Protein AF-A0A955A842-F1 (afdb_monomer_lite)

pLDDT: mean 71.51, std 18.08, range [40.31, 91.19]

Foldseek 3Di:
DDDDDDDDDDPPDPPPDDDDDPPPPPPPVLPFFWKWKDADPDIDIATHNDQVRRLVVVLVVCCVVCVVCNVVSVPDDPVRIDIGTDDPPDDDDDDPPPDDDDD

Radius of gyration: 27.13 Å; chains: 1; bounding box: 74×39×76 Å

Sequence (103 aa):
MTTQPQSGLSGHDPSDRASQGSPAMEARTERLLAFRVRVGHEQLLVRGCDRADALREARRRLCLELPRMWDVIQGLDDSRFDVTPMPEGVESVESNDCGSNLT

Secondary structure (DSSP, 8-state):
---PPPP-------------------------EEEEEEETTEEEEEEESSHHHHHHHHHHHHHHH-GGGHHHHHHS-GGGEEEEEPPTT--------------

Structure (mmCIF, N/CA/C/O backbone):
data_AF-A0A955A842-F1
#
_entry.id   AF-A0A955A842-F1
#
loop_
_atom_site.group_PDB
_atom_site.id
_atom_site.type_symbol
_atom_site.label_atom_id
_atom_site.label_alt_id
_atom_site.label_comp_id
_atom_site.label_asym_id
_atom_site.label_entity_id
_atom_site.label_seq_id
_atom_site.pdbx_PDB_ins_code
_atom_site.Cartn_x
_atom_site.Cartn_y
_atom_site.Cartn_z
_atom_site.occupancy
_atom_site.B_iso_or_equiv
_atom_site.auth_seq_id
_atom_site.auth_comp_id
_atom_site.auth_asym_id
_atom_site.auth_atom_id
_atom_site.pdbx_PDB_model_num
ATOM 1 N N . MET A 1 1 ? 60.980 -7.772 61.886 1.00 52.56 1 MET A N 1
ATOM 2 C CA . MET A 1 1 ? 60.986 -8.739 60.770 1.00 52.56 1 MET A CA 1
ATOM 3 C C . MET A 1 1 ? 59.596 -8.714 60.161 1.00 52.56 1 MET A C 1
ATOM 5 O O . MET A 1 1 ? 58.629 -8.915 60.881 1.00 52.56 1 MET A O 1
ATOM 9 N N . THR A 1 2 ? 59.519 -8.293 58.903 1.00 53.16 2 THR A N 1
ATOM 10 C CA . THR A 1 2 ? 58.305 -7.907 58.169 1.00 53.16 2 THR A CA 1
ATOM 11 C C . THR A 1 2 ? 57.711 -9.124 57.466 1.00 53.16 2 THR A C 1
ATOM 13 O O . THR A 1 2 ? 58.416 -9.752 56.684 1.00 53.16 2 THR A O 1
ATOM 16 N N . THR A 1 3 ? 56.432 -9.426 57.699 1.00 63.03 3 THR A N 1
ATOM 17 C CA . THR A 1 3 ? 55.670 -10.403 56.904 1.00 63.03 3 THR A CA 1
ATOM 18 C C . THR A 1 3 ? 54.697 -9.644 56.006 1.00 63.03 3 THR A C 1
ATOM 20 O O . THR A 1 3 ? 53.823 -8.927 56.486 1.00 63.03 3 THR A O 1
ATOM 23 N N . GLN A 1 4 ? 54.907 -9.771 54.696 1.00 63.94 4 GLN A N 1
ATOM 24 C CA . GLN A 1 4 ? 53.998 -9.336 53.634 1.00 63.94 4 GLN A CA 1
ATOM 25 C C . GLN A 1 4 ? 52.836 -10.334 53.484 1.00 63.94 4 GLN A C 1
ATOM 27 O O . GLN A 1 4 ? 53.062 -11.535 53.646 1.00 63.94 4 GLN A O 1
ATOM 32 N N . PRO A 1 5 ? 51.629 -9.894 53.089 1.00 62.88 5 PRO A N 1
ATOM 33 C CA . PRO A 1 5 ? 50.613 -10.793 52.558 1.00 62.88 5 PRO A CA 1
ATOM 34 C C . PRO A 1 5 ? 50.802 -11.019 51.047 1.00 62.88 5 PRO A C 1
ATOM 36 O O . PRO A 1 5 ? 51.031 -10.081 50.284 1.00 62.88 5 PRO A O 1
ATOM 39 N N . GLN A 1 6 ? 50.707 -12.287 50.637 1.00 56.81 6 GLN A N 1
ATOM 40 C CA . GLN A 1 6 ? 50.764 -12.744 49.250 1.00 56.81 6 GLN A CA 1
ATOM 41 C C . GLN A 1 6 ? 49.439 -12.520 48.510 1.00 56.81 6 GLN A C 1
ATOM 43 O O . GLN A 1 6 ? 48.353 -12.709 49.054 1.00 56.81 6 GLN A O 1
ATOM 48 N N . SER A 1 7 ? 49.577 -12.169 47.235 1.00 59.41 7 SER A N 1
ATOM 49 C CA . SER A 1 7 ? 48.538 -12.025 46.221 1.00 59.41 7 SER A CA 1
ATOM 50 C C . SER A 1 7 ? 47.896 -13.368 45.833 1.00 59.41 7 SER A C 1
ATOM 52 O O . SER A 1 7 ? 48.605 -14.324 45.529 1.00 59.41 7 SER A O 1
ATOM 54 N N . GLY A 1 8 ? 46.564 -13.406 45.734 1.00 50.94 8 GLY A N 1
ATOM 55 C CA . GLY A 1 8 ? 45.799 -14.367 44.922 1.00 50.94 8 GLY A CA 1
ATOM 56 C C . GLY A 1 8 ? 44.897 -13.556 43.985 1.00 50.94 8 GLY A C 1
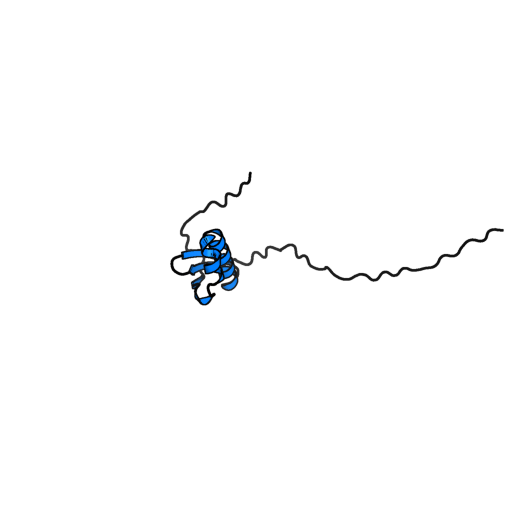ATOM 57 O O . GLY A 1 8 ? 44.115 -12.743 44.461 1.00 50.94 8 GLY A O 1
ATOM 58 N N . LEU A 1 9 ? 45.217 -13.446 42.694 1.00 57.12 9 LEU A N 1
ATOM 59 C CA . LEU A 1 9 ? 44.914 -14.352 41.576 1.00 57.12 9 LEU A CA 1
ATOM 60 C C . LEU A 1 9 ? 43.445 -14.331 41.110 1.00 57.12 9 LEU A C 1
ATOM 62 O O . LEU A 1 9 ? 42.561 -14.909 41.728 1.00 57.12 9 LEU A O 1
ATOM 66 N N . SER A 1 10 ? 43.288 -13.727 39.926 1.00 52.00 10 SER A N 1
ATOM 67 C CA . SER A 1 10 ? 42.421 -14.126 38.811 1.00 52.00 10 SER A CA 1
ATOM 68 C C . SER A 1 10 ? 40.915 -14.237 39.045 1.00 52.00 10 SER A C 1
ATOM 70 O O . SER A 1 10 ? 40.360 -15.328 39.132 1.00 52.00 10 SER A O 1
ATOM 72 N N . GLY A 1 11 ? 40.238 -13.092 38.941 1.00 50.84 11 GLY A N 1
ATOM 73 C CA . GLY A 1 11 ? 38.902 -13.027 38.349 1.00 50.84 11 GLY A CA 1
ATOM 74 C C . GLY A 1 11 ? 39.030 -13.030 36.826 1.00 50.84 11 GLY A C 1
ATOM 75 O O . GLY A 1 11 ? 39.217 -11.983 36.214 1.00 50.84 11 GLY A O 1
ATOM 76 N N . HIS A 1 12 ? 39.009 -14.221 36.235 1.00 54.75 12 HIS A N 1
ATOM 77 C CA . HIS A 1 12 ? 38.746 -14.414 34.813 1.00 54.75 12 HIS A CA 1
ATOM 78 C C . HIS A 1 12 ? 37.242 -14.159 34.633 1.00 54.75 12 HIS A C 1
ATOM 80 O O . HIS A 1 12 ? 36.444 -14.969 35.098 1.00 54.75 12 HIS A O 1
ATOM 86 N N . ASP A 1 13 ? 36.855 -13.028 34.040 1.00 57.66 13 ASP A N 1
ATOM 87 C CA . ASP A 1 13 ? 35.465 -12.760 33.653 1.00 57.66 13 ASP A CA 1
ATOM 88 C C . ASP A 1 13 ? 35.316 -13.015 32.146 1.00 57.66 13 ASP A C 1
ATOM 90 O O . ASP A 1 13 ? 35.782 -12.209 31.336 1.00 57.66 13 ASP A O 1
ATOM 94 N N . PRO A 1 14 ? 34.745 -14.159 31.732 1.00 66.56 14 PRO A N 1
ATOM 95 C CA . PRO A 1 14 ? 34.346 -14.385 30.360 1.00 66.56 14 PRO A CA 1
ATOM 96 C C . PRO A 1 14 ? 32.873 -13.995 30.214 1.00 66.56 14 PRO A C 1
ATOM 98 O O . PRO A 1 14 ? 31.990 -14.850 30.243 1.00 66.56 14 PRO A O 1
ATOM 101 N N . SER A 1 15 ? 32.612 -12.705 30.023 1.00 56.16 15 SER A N 1
ATOM 102 C CA . SER A 1 15 ? 31.310 -12.219 29.545 1.00 56.16 15 SER A CA 1
ATOM 103 C C . SER A 1 15 ? 31.472 -11.373 28.286 1.00 56.16 15 SER A C 1
ATOM 105 O O . SER A 1 15 ? 30.886 -10.306 28.129 1.00 56.16 15 SER A O 1
ATOM 107 N N . ASP A 1 16 ? 32.250 -11.907 27.344 1.00 55.59 16 ASP A N 1
ATOM 108 C CA . ASP A 1 16 ? 31.975 -11.725 25.924 1.00 55.59 16 ASP A CA 1
ATOM 109 C C . ASP A 1 16 ? 30.677 -12.485 25.611 1.00 55.59 16 ASP A C 1
ATOM 111 O O . ASP A 1 16 ? 30.677 -13.701 25.405 1.00 55.59 16 ASP A O 1
ATOM 115 N N . ARG A 1 17 ? 29.530 -11.797 25.669 1.00 55.38 17 ARG A N 1
ATOM 116 C CA . ARG A 1 17 ? 28.317 -12.300 25.021 1.00 55.38 17 ARG A CA 1
ATOM 117 C C . ARG A 1 17 ? 27.348 -11.185 24.653 1.00 55.38 17 ARG A C 1
ATOM 119 O O . ARG A 1 17 ? 26.587 -10.694 25.475 1.00 55.38 17 ARG A O 1
ATOM 126 N N . ALA A 1 18 ? 27.326 -10.931 23.349 1.00 51.78 18 ALA A N 1
ATOM 127 C CA . ALA A 1 18 ? 26.202 -10.411 22.583 1.00 51.78 18 ALA A CA 1
ATOM 128 C C . ALA A 1 18 ? 25.778 -8.959 22.857 1.00 51.78 18 ALA A C 1
ATOM 130 O O . ALA A 1 18 ? 24.924 -8.669 23.685 1.00 51.78 18 ALA A O 1
ATOM 131 N N . SER A 1 19 ? 26.221 -8.066 21.977 1.00 49.97 19 SER A N 1
ATOM 132 C CA . SER A 1 19 ? 25.296 -7.499 20.984 1.00 49.97 19 SER A CA 1
ATOM 133 C C . SER A 1 19 ? 26.105 -6.870 19.861 1.00 49.97 19 SER A C 1
ATOM 135 O O . SER A 1 19 ? 26.286 -5.661 19.759 1.00 49.97 19 SER A O 1
ATOM 137 N N . GLN A 1 20 ? 26.627 -7.755 19.015 1.00 49.72 20 GLN A N 1
ATOM 138 C CA . GLN A 1 20 ? 26.872 -7.418 17.625 1.00 49.72 20 GLN A CA 1
ATOM 139 C C . GLN A 1 20 ? 25.531 -7.012 17.001 1.00 49.72 20 GLN A C 1
ATOM 141 O O . GLN A 1 20 ? 24.535 -7.710 17.181 1.00 49.72 20 GLN A O 1
ATOM 146 N N . GLY A 1 21 ? 25.531 -5.919 16.241 1.00 47.53 21 GLY A N 1
ATOM 147 C CA . GLY A 1 21 ? 24.484 -5.654 15.262 1.00 47.53 21 GLY A CA 1
ATOM 148 C C . GLY A 1 21 ? 23.368 -4.723 15.718 1.00 47.53 21 GLY A C 1
ATOM 149 O O . GLY A 1 21 ? 22.201 -5.082 15.633 1.00 47.53 21 GLY A O 1
ATOM 150 N N . SER A 1 22 ? 23.701 -3.476 16.037 1.00 40.31 22 SER A N 1
ATOM 151 C CA . SER A 1 22 ? 22.920 -2.408 15.415 1.00 40.31 22 SER A CA 1
ATOM 152 C C . SER A 1 22 ? 23.610 -2.100 14.091 1.00 40.31 22 SER A C 1
ATOM 154 O O . SER A 1 22 ? 24.547 -1.298 14.093 1.00 40.31 22 SER A O 1
ATOM 156 N N . PRO A 1 23 ? 23.219 -2.707 12.951 1.00 50.56 23 PRO A N 1
ATOM 157 C CA . PRO A 1 23 ? 23.350 -1.950 11.728 1.00 50.56 23 PRO A CA 1
ATOM 158 C C . PRO A 1 23 ? 22.471 -0.727 11.978 1.00 50.56 23 PRO A C 1
ATOM 160 O O . PRO A 1 23 ? 21.242 -0.816 11.981 1.00 50.56 23 PRO A O 1
ATOM 163 N N . ALA A 1 24 ? 23.114 0.404 12.292 1.00 42.19 24 ALA A N 1
ATOM 164 C CA . ALA A 1 24 ? 22.592 1.706 11.919 1.00 42.19 24 ALA A CA 1
ATOM 165 C C . ALA A 1 24 ? 21.907 1.469 10.585 1.00 42.19 24 ALA A C 1
ATOM 167 O O . ALA A 1 24 ? 22.603 0.982 9.701 1.00 42.19 24 ALA A O 1
ATOM 168 N N . MET A 1 25 ? 20.573 1.615 10.549 1.00 45.94 25 MET A N 1
ATOM 169 C CA . MET A 1 25 ? 19.713 1.377 9.393 1.00 45.94 25 MET A CA 1
ATOM 170 C C . MET A 1 25 ? 20.410 1.986 8.186 1.00 45.94 25 MET A C 1
ATOM 172 O O . MET A 1 25 ? 20.254 3.172 7.896 1.00 45.94 25 MET A O 1
ATOM 176 N N . GLU A 1 26 ? 21.261 1.188 7.549 1.00 44.69 26 GLU A N 1
ATOM 177 C CA . GLU A 1 26 ? 21.941 1.558 6.343 1.00 44.69 26 GLU A CA 1
ATOM 178 C C . GLU A 1 26 ? 20.766 1.602 5.412 1.00 44.69 26 GLU A C 1
ATOM 180 O O . GLU A 1 26 ? 20.149 0.574 5.115 1.00 44.69 26 GLU A O 1
ATOM 185 N N . ALA A 1 27 ? 20.386 2.832 5.089 1.00 47.97 27 ALA A N 1
ATOM 186 C CA . ALA A 1 27 ? 19.582 3.167 3.953 1.00 47.97 27 ALA A CA 1
ATOM 187 C C . ALA A 1 27 ? 20.293 2.535 2.760 1.00 47.97 27 ALA A C 1
ATOM 189 O O . ALA A 1 27 ? 21.043 3.172 2.024 1.00 47.97 27 ALA A O 1
ATOM 190 N N . ARG A 1 28 ? 20.080 1.229 2.597 1.00 49.88 28 ARG A N 1
ATOM 191 C CA . ARG A 1 28 ? 20.085 0.585 1.317 1.00 49.88 28 ARG A CA 1
ATOM 192 C C . ARG A 1 28 ? 19.071 1.416 0.582 1.00 49.88 28 ARG A C 1
ATOM 194 O O . ARG A 1 28 ? 17.869 1.310 0.811 1.00 49.88 28 ARG A O 1
ATOM 201 N N . THR A 1 29 ? 19.578 2.308 -0.247 1.00 55.28 29 THR A N 1
ATOM 202 C CA . THR A 1 29 ? 18.835 2.916 -1.333 1.00 55.28 29 THR A CA 1
ATOM 203 C C . THR A 1 29 ? 18.500 1.781 -2.309 1.00 55.28 29 THR A C 1
ATOM 205 O O . THR A 1 29 ? 18.929 1.767 -3.459 1.00 55.28 29 THR A O 1
ATOM 208 N N . GLU A 1 30 ? 17.811 0.749 -1.811 1.00 59.91 30 GLU A N 1
ATOM 209 C CA . GLU A 1 30 ? 17.064 -0.205 -2.593 1.00 59.91 30 GLU A CA 1
ATOM 210 C C . GLU A 1 30 ? 16.106 0.655 -3.392 1.00 59.91 30 GLU A C 1
ATOM 212 O O . GLU A 1 30 ? 15.463 1.563 -2.858 1.00 59.91 30 GLU A O 1
ATOM 217 N N . ARG A 1 31 ? 16.137 0.469 -4.709 1.00 67.38 31 ARG A N 1
ATOM 218 C CA . ARG A 1 31 ? 15.328 1.255 -5.630 1.00 67.38 31 ARG A CA 1
ATOM 219 C C . ARG A 1 31 ? 13.873 1.051 -5.245 1.00 67.38 31 ARG A C 1
ATOM 221 O O . ARG A 1 31 ? 13.283 0.033 -5.589 1.00 67.38 31 ARG A O 1
ATOM 228 N N . LEU A 1 32 ? 13.329 2.005 -4.499 1.00 74.06 32 LEU A N 1
ATOM 229 C CA . LEU A 1 32 ? 11.935 1.975 -4.119 1.00 74.06 32 LEU A CA 1
ATOM 230 C C . LEU A 1 32 ? 11.124 2.157 -5.395 1.00 74.06 32 LEU A C 1
ATOM 232 O O . LEU A 1 32 ? 11.198 3.202 -6.047 1.00 74.06 32 LEU A O 1
ATOM 236 N N . LEU A 1 33 ? 10.368 1.127 -5.743 1.00 82.94 33 LEU A N 1
ATOM 237 C CA . LEU A 1 33 ? 9.456 1.157 -6.867 1.00 82.94 33 LEU A CA 1
ATOM 238 C C . LEU A 1 33 ? 8.192 1.903 -6.445 1.00 82.94 33 LEU A C 1
ATOM 240 O O . LEU A 1 33 ? 7.760 1.840 -5.289 1.00 82.94 33 LEU A O 1
ATOM 244 N N . ALA A 1 34 ? 7.603 2.635 -7.384 1.00 87.88 34 ALA A N 1
ATOM 245 C CA . ALA A 1 34 ? 6.309 3.257 -7.174 1.00 87.88 34 ALA A CA 1
ATOM 246 C C . ALA A 1 34 ? 5.207 2.213 -7.375 1.00 87.88 34 ALA A C 1
ATOM 248 O O . ALA A 1 34 ? 5.175 1.501 -8.378 1.00 87.88 34 ALA A O 1
ATOM 249 N N . PHE A 1 35 ? 4.269 2.149 -6.440 1.00 90.31 35 PHE A N 1
ATOM 250 C CA . PHE A 1 35 ? 3.087 1.308 -6.535 1.00 90.31 35 PHE A CA 1
ATOM 251 C C . PHE A 1 35 ? 1.845 2.159 -6.336 1.00 90.31 35 PHE A C 1
ATOM 253 O O . PHE A 1 35 ? 1.774 2.993 -5.431 1.00 90.31 35 PHE A O 1
ATOM 260 N N . ARG A 1 36 ? 0.837 1.900 -7.161 1.00 90.88 36 ARG A N 1
ATOM 261 C CA . ARG A 1 36 ? -0.513 2.395 -6.939 1.00 90.88 36 ARG A CA 1
ATOM 262 C C . ARG A 1 36 ? -1.277 1.355 -6.146 1.00 90.88 36 ARG A C 1
ATOM 264 O O . ARG A 1 36 ? -1.476 0.244 -6.633 1.00 90.88 36 ARG A O 1
ATOM 271 N N . VAL A 1 37 ? -1.708 1.737 -4.953 1.00 90.31 37 VAL A N 1
ATOM 272 C CA . VAL A 1 37 ? -2.560 0.919 -4.095 1.00 90.31 37 VAL A CA 1
ATOM 273 C C . VAL A 1 37 ? -3.965 1.492 -4.132 1.00 90.31 37 VAL A C 1
ATOM 275 O O . VAL A 1 37 ? -4.161 2.671 -3.850 1.00 90.31 37 VAL A O 1
ATOM 278 N N . ARG A 1 38 ? -4.944 0.666 -4.493 1.00 89.44 38 ARG A N 1
ATOM 279 C CA . ARG A 1 38 ? -6.365 1.015 -4.493 1.00 89.44 38 ARG A CA 1
ATOM 280 C C . ARG A 1 38 ? -7.123 0.111 -3.53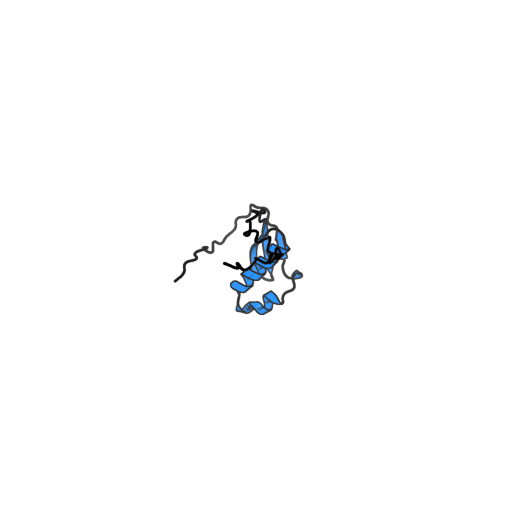1 1.00 89.44 38 ARG A C 1
ATOM 282 O O . ARG A 1 38 ? -6.950 -1.104 -3.553 1.00 89.44 38 ARG A O 1
ATOM 289 N N . VAL A 1 39 ? -7.997 0.708 -2.730 1.00 87.19 39 VAL A N 1
ATOM 290 C CA . VAL A 1 39 ? -8.901 0.011 -1.817 1.00 87.19 39 VAL A CA 1
ATOM 291 C C . VAL A 1 39 ? -10.301 0.612 -1.927 1.00 87.19 39 VAL A C 1
ATOM 293 O O . VAL A 1 39 ? -10.561 1.748 -1.539 1.00 87.19 39 VAL A O 1
ATOM 296 N N . GLY A 1 40 ? -11.230 -0.146 -2.511 1.00 85.38 40 GLY A N 1
ATOM 297 C CA . GLY A 1 40 ? -12.566 0.369 -2.819 1.00 85.38 40 GLY A CA 1
ATOM 298 C C . GLY A 1 40 ? -12.504 1.590 -3.746 1.00 85.38 40 GLY A C 1
ATOM 299 O O . GLY A 1 40 ? -12.112 1.460 -4.905 1.00 85.38 40 GLY A O 1
ATOM 300 N N . HIS A 1 41 ? -12.898 2.756 -3.224 1.00 83.69 41 HIS A N 1
ATOM 301 C CA . HIS A 1 41 ? -12.869 4.038 -3.941 1.00 83.69 41 HIS A CA 1
ATOM 302 C C . HIS A 1 41 ? -11.599 4.855 -3.674 1.00 83.69 41 HIS A C 1
ATOM 304 O O . HIS A 1 41 ? -11.297 5.760 -4.447 1.00 83.69 41 HIS A O 1
ATOM 310 N N . GLU A 1 42 ? -10.848 4.518 -2.625 1.00 85.19 42 GLU A N 1
ATOM 311 C CA . GLU A 1 42 ? -9.618 5.216 -2.267 1.00 85.19 42 GLU A CA 1
ATOM 312 C C . GLU A 1 42 ? -8.444 4.667 -3.070 1.00 85.19 42 GLU A C 1
ATOM 314 O O . GLU A 1 42 ? -8.314 3.457 -3.288 1.00 85.19 42 GLU A O 1
ATOM 319 N N . GLN A 1 43 ? -7.565 5.559 -3.511 1.00 88.12 43 GLN A N 1
ATOM 320 C CA . GLN A 1 43 ? -6.328 5.187 -4.180 1.00 88.12 43 GLN A CA 1
ATOM 321 C C . GLN A 1 43 ? -5.194 6.091 -3.728 1.00 88.12 43 GLN A C 1
ATOM 323 O O . GLN A 1 43 ? -5.381 7.288 -3.542 1.00 88.12 43 GLN A O 1
ATOM 328 N N . LEU A 1 44 ? -4.004 5.521 -3.605 1.00 88.19 44 LEU A N 1
ATOM 329 C CA . LEU A 1 44 ? -2.822 6.262 -3.202 1.00 88.19 44 LEU A CA 1
ATOM 330 C C . LEU A 1 44 ? -1.561 5.678 -3.830 1.00 88.19 44 LEU A C 1
ATOM 332 O O . LEU A 1 44 ? -1.504 4.512 -4.234 1.00 88.19 44 LEU A O 1
ATOM 336 N N . LEU A 1 45 ? -0.539 6.520 -3.901 1.00 90.00 45 LEU A N 1
ATOM 337 C CA . LEU A 1 45 ? 0.768 6.167 -4.431 1.00 90.00 45 LEU A CA 1
ATOM 338 C C . LEU A 1 45 ? 1.743 5.969 -3.276 1.00 90.00 45 LEU A C 1
ATOM 340 O O . LEU A 1 45 ? 1.971 6.867 -2.464 1.00 90.00 45 LEU A O 1
ATOM 344 N N . VAL A 1 46 ? 2.340 4.788 -3.215 1.00 89.69 46 VAL A N 1
ATOM 345 C CA . VAL A 1 46 ? 3.365 4.426 -2.234 1.00 89.69 46 VAL A CA 1
ATOM 346 C C . VAL A 1 46 ? 4.645 4.034 -2.929 1.00 89.69 46 VAL A C 1
ATOM 348 O O . VAL A 1 46 ? 4.664 3.653 -4.097 1.00 89.69 46 VAL A O 1
ATOM 351 N N . ARG A 1 47 ? 5.731 4.133 -2.177 1.00 86.75 47 ARG A N 1
ATOM 352 C CA . ARG A 1 47 ? 7.037 3.644 -2.582 1.00 86.75 47 ARG A CA 1
ATOM 353 C C . ARG A 1 47 ? 7.388 2.481 -1.671 1.00 86.75 47 ARG A C 1
ATOM 355 O O . ARG A 1 47 ? 7.208 2.607 -0.464 1.00 86.75 47 ARG A O 1
ATOM 362 N N . GLY A 1 48 ? 7.849 1.384 -2.250 1.00 85.12 48 GLY A N 1
ATOM 363 C CA . GLY A 1 48 ? 8.244 0.186 -1.513 1.00 85.12 48 GLY A CA 1
ATOM 364 C C . GLY A 1 48 ? 9.279 -0.608 -2.293 1.00 85.12 48 GLY A C 1
ATOM 365 O O . GLY A 1 48 ? 9.475 -0.375 -3.488 1.00 85.12 48 GLY A O 1
ATOM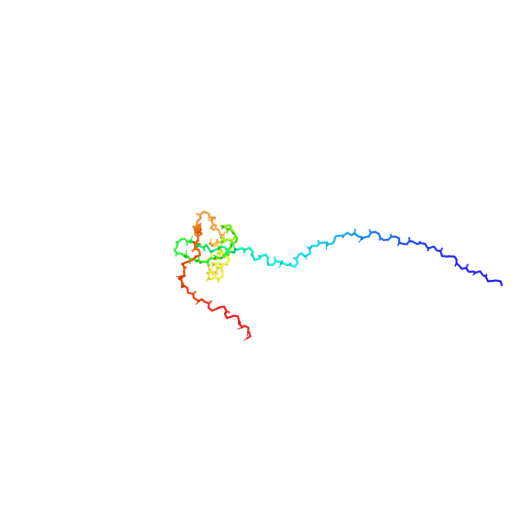 366 N N . CYS A 1 49 ? 9.955 -1.539 -1.632 1.00 85.62 49 CYS A N 1
ATOM 367 C CA . CYS A 1 49 ? 10.848 -2.464 -2.336 1.00 85.62 49 CYS A CA 1
ATOM 368 C C . CYS A 1 49 ? 10.054 -3.520 -3.124 1.00 85.62 49 CYS A C 1
ATOM 370 O O . CYS A 1 49 ? 10.471 -3.951 -4.198 1.00 85.62 49 CYS A O 1
ATOM 372 N N . ASP A 1 50 ? 8.891 -3.919 -2.608 1.00 86.75 50 ASP A N 1
ATOM 373 C CA . ASP A 1 50 ? 8.021 -4.934 -3.190 1.00 86.75 50 ASP A CA 1
ATOM 374 C C . ASP A 1 50 ? 6.528 -4.611 -2.966 1.00 86.75 50 ASP A C 1
ATOM 376 O O . ASP A 1 50 ? 6.153 -3.599 -2.367 1.00 86.75 50 ASP A O 1
ATOM 380 N N . ARG A 1 51 ? 5.648 -5.489 -3.469 1.00 87.44 51 ARG A N 1
ATOM 381 C CA . ARG A 1 51 ? 4.189 -5.343 -3.342 1.00 87.44 51 ARG A CA 1
ATOM 382 C C . ARG A 1 51 ? 3.725 -5.369 -1.879 1.00 87.44 51 ARG A C 1
ATOM 384 O O . ARG A 1 51 ? 2.761 -4.686 -1.542 1.00 87.44 51 ARG A O 1
ATOM 391 N N . ALA A 1 52 ? 4.368 -6.173 -1.033 1.00 88.19 52 ALA A N 1
ATOM 392 C CA . ALA A 1 52 ? 3.969 -6.356 0.360 1.00 88.19 52 ALA A CA 1
ATOM 393 C C . ALA A 1 52 ? 4.332 -5.128 1.207 1.00 88.19 52 ALA A C 1
ATOM 395 O O . ALA A 1 52 ? 3.522 -4.644 1.997 1.00 88.19 52 ALA A O 1
ATOM 396 N N . ASP A 1 53 ? 5.519 -4.575 0.987 1.00 87.50 53 ASP A N 1
ATOM 397 C CA . ASP A 1 53 ? 6.001 -3.354 1.611 1.00 87.50 53 ASP A CA 1
ATOM 398 C C . ASP A 1 53 ? 5.176 -2.143 1.164 1.00 87.50 53 ASP A C 1
ATOM 400 O O . ASP A 1 53 ? 4.712 -1.366 2.000 1.00 87.50 53 ASP A O 1
ATOM 404 N N . ALA A 1 54 ? 4.871 -2.053 -0.135 1.00 89.31 54 ALA A N 1
ATOM 405 C CA . ALA A 1 54 ? 3.944 -1.061 -0.668 1.00 89.31 54 ALA A CA 1
ATOM 406 C C . ALA A 1 54 ? 2.572 -1.133 0.019 1.00 89.31 54 ALA A C 1
ATOM 408 O O . ALA A 1 54 ? 2.038 -0.119 0.464 1.00 89.31 54 ALA A O 1
ATOM 409 N N . LEU A 1 55 ? 2.008 -2.332 0.156 1.00 90.19 55 LEU A N 1
ATOM 410 C CA . LEU A 1 55 ? 0.722 -2.525 0.817 1.00 90.19 55 LEU A CA 1
ATOM 411 C C . LEU A 1 55 ? 0.753 -2.111 2.293 1.00 90.19 55 LEU A C 1
ATOM 413 O O . LEU A 1 55 ? -0.155 -1.428 2.770 1.00 90.19 55 LEU A O 1
ATOM 417 N N . ARG A 1 56 ? 1.808 -2.490 3.016 1.00 89.88 56 ARG A N 1
ATOM 418 C CA . ARG A 1 56 ? 1.997 -2.123 4.422 1.00 89.88 56 ARG A CA 1
ATOM 419 C C . ARG A 1 56 ? 2.080 -0.607 4.595 1.00 89.88 56 ARG A C 1
ATOM 421 O O . ARG A 1 56 ? 1.409 -0.051 5.466 1.00 89.88 56 ARG A O 1
ATOM 428 N N . GLU A 1 57 ? 2.853 0.061 3.747 1.00 89.81 57 GLU A N 1
ATOM 429 C CA . GLU A 1 57 ? 2.980 1.518 3.761 1.00 89.81 57 GLU A CA 1
ATOM 430 C C . GLU A 1 57 ? 1.664 2.204 3.361 1.00 89.81 57 GLU A C 1
ATOM 432 O O . GLU A 1 57 ? 1.272 3.195 3.979 1.00 89.81 57 GLU A O 1
ATOM 437 N N . ALA A 1 58 ? 0.923 1.645 2.401 1.00 90.50 58 ALA A N 1
ATOM 438 C CA . ALA A 1 58 ? -0.398 2.136 2.020 1.00 90.50 58 ALA A CA 1
ATOM 439 C C . ALA A 1 58 ? -1.403 2.051 3.170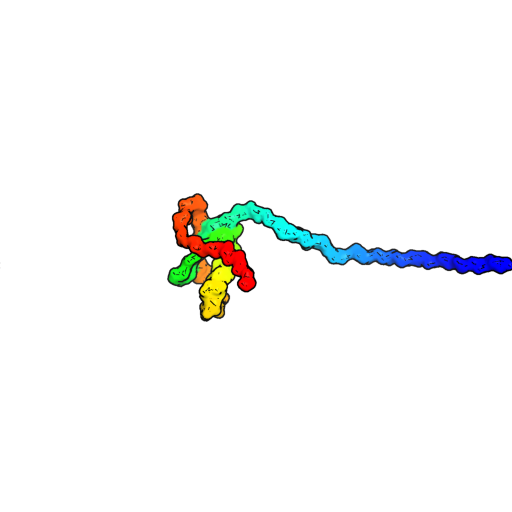 1.00 90.50 58 ALA A C 1
ATOM 441 O O . ALA A 1 58 ? -2.076 3.034 3.473 1.00 90.50 58 ALA A O 1
ATOM 442 N N . ARG A 1 59 ? -1.469 0.904 3.858 1.00 90.25 59 ARG A N 1
ATOM 443 C CA . ARG A 1 59 ? -2.315 0.728 5.048 1.00 90.25 59 ARG A CA 1
ATOM 444 C C . ARG A 1 59 ? -1.954 1.736 6.130 1.00 90.25 59 ARG A C 1
ATOM 446 O O . ARG A 1 59 ? -2.851 2.347 6.707 1.00 90.25 59 ARG A O 1
ATOM 453 N N . ARG A 1 60 ? -0.657 1.940 6.383 1.00 89.56 60 ARG A N 1
ATOM 454 C CA . ARG A 1 60 ? -0.179 2.925 7.360 1.00 89.56 60 ARG A CA 1
ATOM 455 C C . ARG A 1 60 ? -0.662 4.333 7.011 1.00 89.56 60 ARG A C 1
ATOM 457 O O . ARG A 1 60 ? -1.179 5.012 7.889 1.00 89.56 60 ARG A O 1
ATOM 464 N N . ARG A 1 61 ? -0.539 4.756 5.749 1.00 90.06 61 ARG A N 1
ATOM 465 C CA . ARG A 1 61 ? -1.002 6.079 5.292 1.00 90.06 61 ARG A CA 1
ATOM 466 C C . ARG A 1 61 ? -2.514 6.230 5.388 1.00 90.06 61 ARG A C 1
ATOM 468 O O . ARG A 1 61 ? -2.968 7.191 5.990 1.00 90.06 61 ARG A O 1
ATOM 475 N N . LEU A 1 62 ? -3.278 5.244 4.924 1.00 87.81 62 LEU A N 1
ATOM 476 C CA . LEU A 1 62 ? -4.741 5.252 5.033 1.00 87.81 62 LEU A CA 1
ATOM 477 C C . LEU A 1 62 ? -5.213 5.342 6.484 1.00 87.81 62 LEU A C 1
ATOM 479 O O . LEU A 1 62 ? -6.176 6.036 6.779 1.00 87.81 62 LEU A O 1
ATOM 483 N N . CYS A 1 63 ? -4.524 4.669 7.406 1.00 89.12 63 CYS A N 1
ATOM 484 C CA . CYS A 1 63 ? -4.821 4.753 8.834 1.00 89.12 63 CYS A CA 1
ATOM 485 C C . CYS A 1 63 ? -4.574 6.154 9.415 1.00 89.12 63 CYS A C 1
ATOM 487 O O . CYS A 1 63 ? -5.256 6.545 10.360 1.00 89.12 63 CYS A O 1
ATOM 489 N N . LEU A 1 64 ? -3.598 6.889 8.876 1.00 88.00 64 LEU A N 1
ATOM 490 C CA . LEU A 1 64 ? -3.287 8.259 9.286 1.00 88.00 64 LEU A CA 1
ATOM 491 C C . LEU A 1 64 ? -4.246 9.275 8.655 1.00 88.00 64 LEU A C 1
ATOM 493 O O . LEU A 1 64 ? -4.673 10.204 9.333 1.00 88.00 64 LEU A O 1
ATOM 497 N N . GLU A 1 65 ? -4.600 9.088 7.383 1.00 87.56 65 GLU A N 1
ATOM 498 C CA . GLU A 1 65 ? -5.516 9.970 6.650 1.00 87.56 65 GLU A CA 1
ATOM 499 C C . GLU A 1 65 ? -6.975 9.767 7.076 1.00 87.56 65 GLU A C 1
ATOM 501 O O . GLU A 1 65 ? -7.735 10.727 7.198 1.00 87.56 65 GLU A O 1
ATOM 506 N N . LEU A 1 66 ? -7.365 8.522 7.366 1.00 86.50 66 LEU A N 1
ATOM 507 C CA . LEU A 1 66 ? -8.724 8.129 7.733 1.00 86.50 66 LEU A CA 1
ATOM 508 C C . LEU A 1 66 ? -8.731 7.442 9.111 1.00 86.50 66 LEU A C 1
ATOM 510 O O . LEU A 1 66 ? -9.055 6.256 9.215 1.00 86.50 66 LEU A O 1
ATOM 514 N N . PRO A 1 67 ? -8.448 8.171 10.209 1.00 86.31 67 PRO A N 1
ATOM 515 C CA . PRO A 1 67 ? -8.373 7.585 11.550 1.00 86.31 67 PRO A CA 1
ATOM 516 C C . PRO A 1 67 ? -9.704 6.972 12.003 1.00 86.31 67 PRO A C 1
ATOM 518 O O . PRO A 1 67 ? -9.723 6.006 12.757 1.00 86.31 67 PRO A O 1
ATOM 521 N N . ARG A 1 68 ? -10.841 7.475 11.498 1.00 88.94 68 ARG A N 1
ATOM 522 C CA . ARG A 1 68 ? -12.170 6.887 11.757 1.00 88.94 68 ARG A CA 1
ATOM 523 C C . ARG A 1 68 ? -12.391 5.547 11.056 1.00 88.94 68 ARG A C 1
ATOM 525 O O . ARG A 1 68 ? -13.279 4.802 11.447 1.00 88.94 68 ARG A O 1
ATOM 532 N N . MET A 1 69 ? -11.626 5.268 10.004 1.00 83.88 69 MET A N 1
ATOM 533 C CA . MET A 1 69 ? -11.685 4.015 9.256 1.00 83.88 69 MET A CA 1
ATOM 534 C C . MET A 1 69 ? -10.579 3.050 9.678 1.00 83.88 69 MET A C 1
ATOM 536 O O . MET A 1 69 ? -10.442 2.002 9.057 1.00 83.88 69 MET A O 1
ATOM 540 N N . TRP A 1 70 ? -9.810 3.374 10.722 1.00 87.50 70 TRP A N 1
ATOM 541 C CA . TRP A 1 70 ? -8.674 2.575 11.173 1.00 87.50 70 TRP A CA 1
ATOM 542 C C . TRP A 1 70 ? -9.044 1.102 11.389 1.00 87.50 70 TRP A C 1
ATOM 544 O O . TRP A 1 70 ? -8.435 0.234 10.767 1.00 87.50 70 TRP A O 1
ATOM 554 N N . ASP A 1 71 ? -10.099 0.820 12.163 1.00 86.12 71 ASP A N 1
ATOM 555 C CA . ASP A 1 71 ? -10.561 -0.553 12.425 1.00 86.12 71 ASP A CA 1
ATOM 556 C C . ASP A 1 71 ? -10.965 -1.290 11.142 1.00 86.12 71 ASP A C 1
ATOM 558 O O . ASP A 1 71 ? -10.699 -2.481 10.981 1.00 86.12 71 ASP A O 1
ATOM 562 N N . VAL A 1 72 ? -11.566 -0.569 10.191 1.00 86.44 72 VAL A N 1
ATOM 563 C CA . VAL A 1 72 ? -11.947 -1.126 8.889 1.00 86.44 72 VAL A CA 1
ATOM 564 C C . VAL A 1 72 ? -10.696 -1.451 8.077 1.00 86.44 72 VAL A C 1
ATOM 566 O O . VAL A 1 72 ? -10.559 -2.568 7.597 1.00 86.44 72 VAL A O 1
ATOM 569 N N . ILE A 1 73 ? -9.760 -0.509 7.949 1.00 86.31 73 ILE A N 1
ATOM 570 C CA . ILE A 1 73 ? -8.532 -0.662 7.155 1.00 86.31 73 ILE A CA 1
ATOM 571 C C . ILE A 1 73 ? -7.647 -1.783 7.710 1.00 86.31 73 ILE A C 1
ATOM 573 O O . ILE A 1 73 ? -7.062 -2.539 6.934 1.00 86.31 73 ILE A O 1
ATOM 577 N N . GLN A 1 74 ? -7.560 -1.917 9.034 1.00 86.56 74 GLN A N 1
ATOM 578 C CA . GLN A 1 74 ? -6.829 -3.007 9.683 1.00 86.56 74 GLN A CA 1
ATOM 579 C C . GLN A 1 74 ? -7.529 -4.357 9.498 1.00 86.56 74 GLN A C 1
ATOM 581 O O . GLN A 1 74 ? -6.862 -5.355 9.241 1.00 86.56 74 GLN A O 1
ATOM 586 N N . GLY A 1 75 ? -8.863 -4.387 9.566 1.00 85.94 75 GLY A N 1
ATOM 587 C CA . GLY A 1 75 ? -9.660 -5.600 9.369 1.00 85.94 75 GLY A CA 1
ATOM 588 C C . GLY A 1 75 ? -9.804 -6.055 7.912 1.00 85.94 75 GLY A C 1
ATOM 589 O O . GLY A 1 75 ? -10.288 -7.160 7.667 1.00 85.94 75 GLY A O 1
ATOM 590 N N . LEU A 1 76 ? -9.413 -5.233 6.933 1.00 87.38 76 LEU A N 1
ATOM 591 C CA . LEU A 1 76 ? -9.446 -5.617 5.523 1.00 87.38 76 LEU A CA 1
ATOM 592 C C . LEU A 1 76 ? -8.366 -6.654 5.212 1.00 87.38 76 LEU A C 1
ATOM 594 O O . LEU A 1 76 ? -7.213 -6.523 5.619 1.00 87.38 76 LEU A O 1
ATOM 598 N N . ASP A 1 77 ? -8.738 -7.647 4.414 1.00 88.56 77 ASP A N 1
ATOM 599 C CA . ASP A 1 77 ? -7.814 -8.636 3.870 1.00 88.56 77 ASP A CA 1
ATOM 600 C C . ASP A 1 77 ? -6.932 -8.020 2.769 1.00 88.56 77 ASP A C 1
ATOM 602 O O . ASP A 1 77 ? -7.385 -7.146 2.026 1.00 88.56 77 ASP A O 1
ATOM 606 N N . ASP A 1 78 ? -5.687 -8.484 2.633 1.00 86.38 78 ASP A N 1
ATOM 607 C CA . ASP A 1 78 ? -4.743 -7.996 1.614 1.00 86.38 78 ASP A CA 1
ATOM 608 C C . ASP A 1 78 ? -5.295 -8.137 0.187 1.00 86.38 78 ASP A C 1
ATOM 610 O O . ASP A 1 78 ? -4.997 -7.320 -0.683 1.00 86.38 78 ASP A O 1
ATOM 614 N N . SER A 1 79 ? -6.166 -9.123 -0.052 1.00 87.88 79 SER A N 1
ATOM 615 C CA . SER A 1 79 ? -6.855 -9.317 -1.335 1.00 87.88 79 SER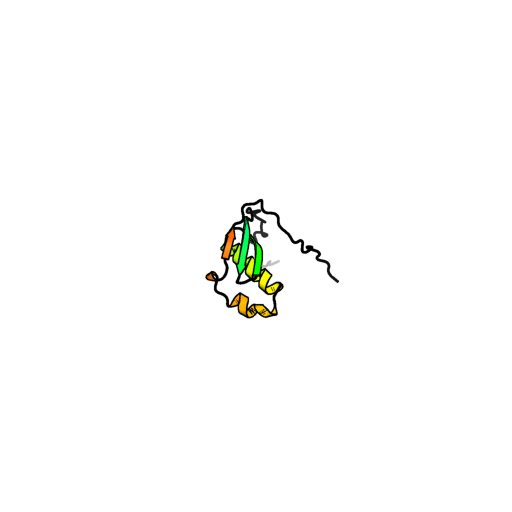 A CA 1
ATOM 616 C C . SER A 1 79 ? -7.770 -8.157 -1.742 1.00 87.88 79 SER A C 1
ATOM 618 O O . SER A 1 79 ? -8.091 -8.015 -2.921 1.00 87.88 79 SER A O 1
ATOM 620 N N . ARG A 1 80 ? -8.195 -7.313 -0.793 1.00 87.69 80 ARG A N 1
ATOM 621 C CA . ARG A 1 80 ? -9.020 -6.124 -1.061 1.00 87.69 80 ARG A CA 1
ATOM 622 C C . ARG A 1 80 ? -8.213 -4.942 -1.581 1.00 87.69 80 ARG A C 1
ATOM 624 O O . ARG A 1 80 ? -8.810 -3.971 -2.045 1.00 87.69 80 ARG A O 1
ATOM 631 N N . PHE A 1 81 ? -6.890 -5.031 -1.504 1.00 89.31 81 PHE A N 1
ATOM 632 C CA . PHE A 1 81 ? -5.985 -4.008 -1.982 1.00 89.31 81 PHE A CA 1
ATOM 633 C C . PHE A 1 81 ? -5.441 -4.402 -3.351 1.00 89.31 81 PHE A C 1
ATOM 635 O O . PHE A 1 81 ? -4.658 -5.346 -3.511 1.00 89.31 81 PHE A O 1
ATOM 642 N N . ASP A 1 82 ? -5.842 -3.636 -4.356 1.00 90.81 82 ASP A N 1
ATOM 643 C CA . ASP A 1 82 ? -5.261 -3.740 -5.682 1.00 90.81 82 ASP A CA 1
ATOM 644 C C . ASP A 1 82 ? -3.943 -2.965 -5.692 1.00 90.81 82 ASP A C 1
ATOM 646 O O . ASP A 1 82 ? -3.928 -1.746 -5.531 1.00 90.81 82 ASP A O 1
ATOM 650 N N . VAL A 1 83 ? -2.826 -3.682 -5.814 1.00 91.12 83 VAL A N 1
ATOM 651 C CA . VAL A 1 83 ? -1.483 -3.090 -5.802 1.00 91.12 83 VAL A CA 1
ATOM 652 C C . VAL A 1 83 ? -0.862 -3.310 -7.165 1.00 91.12 83 VAL A C 1
ATOM 654 O O . VAL A 1 83 ? -0.452 -4.425 -7.494 1.00 91.12 83 VAL A O 1
ATOM 657 N N . THR A 1 84 ? -0.797 -2.237 -7.943 1.00 91.19 84 THR A N 1
ATOM 658 C CA . THR A 1 84 ? -0.245 -2.236 -9.294 1.00 91.19 84 THR A CA 1
ATOM 659 C C . THR A 1 84 ? 1.096 -1.493 -9.283 1.00 91.19 84 THR A C 1
ATOM 661 O O . THR A 1 84 ? 1.111 -0.309 -8.929 1.00 91.19 84 THR A O 1
ATOM 664 N N . PRO A 1 85 ? 2.225 -2.129 -9.656 1.00 88.38 85 PRO A N 1
ATOM 665 C CA . PRO A 1 85 ? 3.486 -1.415 -9.836 1.00 88.38 85 PRO A CA 1
ATOM 666 C C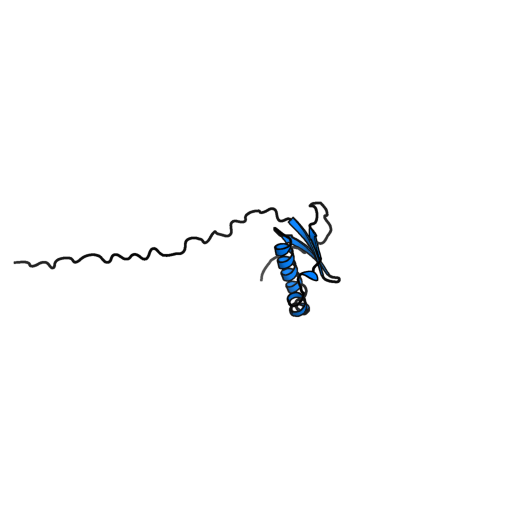 . PRO A 1 85 ? 3.335 -0.406 -10.973 1.00 88.38 85 PRO A C 1
ATOM 668 O O . PRO A 1 85 ? 2.822 -0.734 -12.045 1.00 88.38 85 PRO A O 1
ATOM 671 N N . MET A 1 86 ? 3.757 0.829 -10.734 1.00 85.31 86 MET A N 1
ATOM 672 C CA . MET A 1 86 ? 3.760 1.858 -11.761 1.00 85.31 86 MET A CA 1
ATOM 673 C C . MET A 1 86 ? 5.145 1.921 -12.398 1.00 85.31 86 MET A C 1
ATOM 675 O O . MET A 1 86 ? 6.134 2.039 -11.672 1.00 85.31 86 MET A O 1
ATOM 679 N N . PRO A 1 87 ? 5.241 1.875 -13.738 1.00 68.69 87 PRO A N 1
ATOM 680 C CA . PRO A 1 87 ? 6.482 2.220 -14.399 1.00 68.69 87 PRO A CA 1
ATOM 681 C C . PRO A 1 87 ? 6.791 3.687 -14.087 1.00 68.69 87 PRO A C 1
ATOM 683 O O . PRO A 1 87 ? 5.953 4.574 -14.253 1.00 68.69 87 PRO A O 1
ATOM 686 N N . GLU A 1 88 ? 7.991 3.911 -13.573 1.00 62.03 88 GLU A N 1
ATOM 687 C CA . GLU A 1 88 ? 8.616 5.208 -13.342 1.00 62.03 88 GLU A CA 1
ATOM 688 C C . GLU A 1 88 ? 8.468 6.109 -14.588 1.00 62.03 88 GLU A C 1
ATOM 690 O O . GLU A 1 88 ? 9.142 5.916 -15.595 1.00 62.03 88 GLU A O 1
ATOM 695 N N . GLY A 1 89 ? 7.502 7.039 -14.553 1.00 59.34 89 GLY A N 1
ATOM 696 C CA . GLY A 1 89 ? 7.128 7.864 -15.715 1.00 59.34 89 GLY A CA 1
ATOM 697 C C . GLY A 1 89 ? 5.696 8.418 -15.739 1.00 59.34 89 GLY A C 1
ATOM 698 O O . GLY A 1 89 ? 5.326 9.103 -16.686 1.00 59.34 89 GLY A O 1
ATOM 699 N N . VAL A 1 90 ? 4.878 8.152 -14.720 1.00 55.59 90 VAL A N 1
ATOM 700 C CA . VAL A 1 90 ? 3.523 8.711 -14.586 1.00 55.59 90 VAL A CA 1
ATOM 701 C C . VAL A 1 90 ? 3.466 9.628 -13.377 1.00 55.59 90 VAL A C 1
ATOM 703 O O . VAL A 1 90 ? 3.060 9.264 -12.276 1.00 55.59 90 VAL A O 1
ATOM 706 N N . GLU A 1 91 ? 3.938 10.843 -13.609 1.00 62.59 91 GLU A N 1
ATOM 707 C CA . GLU A 1 91 ? 3.663 11.985 -12.757 1.00 62.59 91 GLU A CA 1
ATOM 708 C C . GLU A 1 91 ? 2.173 12.294 -12.869 1.00 62.59 91 GLU A C 1
ATOM 710 O O . GLU A 1 91 ? 1.680 12.622 -13.947 1.00 62.59 91 GLU A O 1
ATOM 715 N N . SER A 1 92 ? 1.433 12.173 -11.773 1.00 49.44 92 SER A N 1
ATOM 716 C CA . SER A 1 92 ? 0.186 12.911 -11.601 1.00 49.44 92 SER A CA 1
ATOM 717 C C . SER A 1 92 ? -0.151 13.022 -10.119 1.00 49.44 92 SER A C 1
ATOM 719 O O . SER A 1 92 ? -0.611 12.053 -9.525 1.00 49.44 92 SER A O 1
ATOM 721 N N . VAL A 1 93 ? 0.159 14.221 -9.602 1.00 54.94 93 VAL A N 1
ATOM 722 C CA . VAL A 1 93 ? -0.647 15.101 -8.724 1.00 54.94 93 VAL A CA 1
ATOM 723 C C . VAL A 1 93 ? -1.287 14.412 -7.500 1.00 54.94 93 VAL A C 1
ATOM 725 O O . VAL A 1 93 ? -2.070 13.490 -7.651 1.00 54.94 93 VAL A O 1
ATOM 728 N N . GLU A 1 94 ? -1.017 14.772 -6.246 1.00 46.62 94 GLU A N 1
ATOM 729 C CA . GLU A 1 94 ? -0.841 16.103 -5.663 1.00 46.62 94 GLU A CA 1
ATOM 730 C C . GLU A 1 94 ? 0.279 16.132 -4.613 1.00 46.62 94 GLU A C 1
ATOM 732 O O . GLU A 1 94 ? 0.468 15.205 -3.822 1.00 46.62 94 GLU A O 1
ATOM 737 N N . SER A 1 95 ? 1.006 17.249 -4.606 1.00 51.91 95 SER A N 1
ATOM 738 C CA . SER A 1 95 ? 1.776 17.717 -3.463 1.00 51.91 95 SER A CA 1
ATOM 739 C C . SER A 1 95 ? 0.860 17.855 -2.250 1.00 51.91 95 SER A C 1
ATOM 741 O O . SER A 1 95 ? 0.104 18.816 -2.179 1.00 51.91 95 SER A O 1
ATOM 743 N N . ASN A 1 96 ? 1.015 16.990 -1.253 1.00 44.19 96 ASN A N 1
ATOM 744 C CA . ASN A 1 96 ? 0.918 17.477 0.114 1.00 44.19 96 ASN A CA 1
ATOM 745 C C . ASN A 1 96 ? 2.341 17.715 0.590 1.00 44.19 96 ASN A C 1
ATOM 747 O O . ASN A 1 96 ? 3.116 16.786 0.816 1.00 44.19 96 ASN A O 1
ATOM 751 N N . ASP A 1 97 ? 2.660 19.006 0.612 1.00 45.31 97 ASP A N 1
ATOM 752 C CA . ASP A 1 97 ? 3.773 19.627 1.303 1.00 45.31 97 ASP A CA 1
ATOM 753 C C . ASP A 1 97 ? 4.206 18.767 2.496 1.00 45.31 97 ASP A C 1
ATOM 755 O O . ASP A 1 97 ? 3.486 18.604 3.483 1.00 45.31 97 ASP A O 1
ATOM 759 N N . CYS A 1 98 ? 5.396 18.178 2.385 1.00 42.78 98 CYS A N 1
ATOM 760 C CA . CYS A 1 98 ? 6.113 17.623 3.521 1.00 42.78 98 CYS A CA 1
ATOM 761 C C . CYS A 1 98 ? 6.640 18.799 4.360 1.00 42.78 98 CYS A C 1
ATOM 763 O O . CYS A 1 98 ? 7.845 18.992 4.506 1.00 42.78 98 CYS A O 1
ATOM 765 N N . GLY A 1 99 ? 5.723 19.607 4.881 1.00 43.12 99 GLY A N 1
ATOM 766 C CA . GLY A 1 99 ? 5.969 20.694 5.809 1.00 43.12 99 GLY A CA 1
ATOM 767 C C . GLY A 1 99 ? 5.797 20.187 7.227 1.00 43.12 99 GLY A C 1
ATOM 768 O O . GLY A 1 99 ? 4.770 20.396 7.865 1.00 43.12 99 GLY A O 1
ATOM 769 N N . SER A 1 100 ? 6.815 19.496 7.732 1.00 51.72 100 SER A N 1
ATOM 770 C CA . SER A 1 100 ? 7.003 19.398 9.177 1.00 51.72 100 SER A CA 1
ATOM 771 C C . SER A 1 100 ? 7.518 20.743 9.693 1.00 51.72 100 SER A C 1
ATOM 773 O O . SER A 1 100 ? 8.618 21.149 9.333 1.00 51.72 100 SER A O 1
ATOM 775 N N . ASN A 1 101 ? 6.761 21.407 10.562 1.00 44.25 101 ASN A N 1
ATOM 776 C CA . ASN A 1 101 ? 7.301 22.173 11.692 1.00 44.25 101 ASN A CA 1
ATOM 777 C C . ASN A 1 101 ? 6.144 22.372 12.684 1.00 44.25 101 ASN A C 1
ATOM 779 O O . ASN A 1 101 ? 5.148 22.998 12.347 1.00 44.25 101 ASN A O 1
ATOM 783 N N . LEU A 1 102 ? 6.071 21.588 13.762 1.00 45.09 102 LEU A N 1
ATOM 784 C CA . LEU A 1 102 ? 6.698 21.856 15.064 1.00 45.09 102 LEU A CA 1
ATOM 785 C C . LEU A 1 102 ? 6.350 23.238 15.646 1.00 45.09 102 LEU A C 1
ATOM 787 O O . LEU A 1 102 ? 6.839 24.256 15.163 1.00 45.09 102 LEU A O 1
ATOM 791 N N . THR A 1 103 ? 5.706 23.160 16.817 1.00 44.38 103 THR A N 1
ATOM 792 C CA . THR A 1 103 ? 5.565 24.159 17.898 1.00 44.38 103 THR A CA 1
ATOM 793 C C . THR A 1 103 ? 4.332 25.048 17.856 1.00 44.38 103 THR A C 1
ATOM 795 O O . THR A 1 103 ? 4.188 25.856 16.917 1.00 44.38 103 THR A O 1
#